Protein 2OK3 (pdb70)

GO terms:
  GO:0071013 catalytic step 2 spliceosome (C, IDA)
  GO:0000398 mRNA splicing, via spliceosome (P, IC)
  GO:0005654 nucleoplasm (C, TAS)
  GO:0005515 protein binding (F, IPI)

Foldseek 3Di:
DWKWFQKPLGIWIKDFDCVQVVVVVVQQVVCQVVFVQAFWFQFAADAQFKTKIFAPVSPVPHAFTPVRFFAFARADPVDFQAAFFWKWFDADFGRGGGGMIMGTGGHDRVCHPTIHTTIGTPDDVVSVVVSNVADADVPRNGGPDTMGRNHMGDDDDPPD

Secondary structure (DSSP, 8-state):
-EEEEEETTEEEEEEE-TTT-HHHHHHHHHHHHTTTTTT-B--EEETTTEEEE--TTSSSS----TTSS-B-----TT--S-STTEEEE--SSTT-B-S-EEEESS--GGGTTTS-EEEEEEE-HHHHHHHHT--B-TTT--BSS--BEEEEEEE--S--

CATH classification: 2.40.100.10

Nearest PDB structures (foldseek):
  1xyh-assembly1_A  TM=1.001E+00  e=2.000E-30  Homo sapiens
  7abi-assembly1_t  TM=9.885E-01  e=2.441E-23  Homo sapiens
  1zkc-assembly2_B  TM=9.848E-01  e=1.632E-22  Homo sapiens
  7dvq-assembly1_9  TM=9.804E-01  e=1.234E-22  Homo sapiens
  2a2n-assembly2_B  TM=9.918E-01  e=2.134E-21  Homo sapiens

Structure (mmCIF, N/CA/C/O backbone):
data_2OK3
#
_entry.id   2OK3
#
_cell.length_a   40.577
_cell.length_b   40.577
_cell.length_c   170.682
_cell.angle_alpha   90.00
_cell.angle_beta   90.00
_cell.angle_gamma   120.00
#
_symmetry.space_group_name_H-M   'P 31 2 1'
#
loop_
_entity.id
_entity.type
_entity.pdbx_description
1 polymer 'Peptidyl-prolyl cis-trans isomerase-like 3'
2 non-polymer 'NICKEL (II) ION'
3 water water
#
loop_
_atom_site.group_PDB
_atom_site.id
_atom_site.type_symbol
_atom_site.label_atom_id
_atom_site.label_alt_id
_atom_site.label_comp_id
_atom_site.label_asym_id
_atom_site.label_entity_id
_atom_site.label_seq_id
_atom_site.pdbx_PDB_ins_code
_atom_site.Cartn_x
_atom_site.Cartn_y
_atom_site.Cartn_z
_atom_site.occupancy
_atom_site.B_iso_or_equiv
_atom_site.auth_seq_id
_atom_site.auth_comp_id
_atom_site.auth_asym_id
_atom_site.auth_atom_id
_atom_site.pdbx_PDB_model_num
ATOM 1 N N . MET A 1 1 ? 29.736 -2.993 9.769 1.00 43.12 1 MET A N 1
ATOM 2 C CA . MET A 1 1 ? 28.723 -3.566 10.699 1.00 42.49 1 MET A CA 1
ATOM 3 C C . MET A 1 1 ? 27.331 -3.028 10.403 1.00 40.53 1 MET A C 1
ATOM 4 O O . MET A 1 1 ? 27.181 -1.968 9.796 1.00 40.03 1 MET A O 1
ATOM 9 N N . SER A 1 2 ? 26.313 -3.761 10.838 1.00 38.24 2 SER A N 1
ATOM 10 C CA . SER A 1 2 ? 24.938 -3.338 10.609 1.00 36.64 2 SER A CA 1
ATOM 11 C C . SER A 1 2 ? 24.004 -3.816 11.709 1.00 34.78 2 SER A C 1
ATOM 12 O O . SER A 1 2 ? 24.320 -4.747 12.454 1.00 33.78 2 SER A O 1
ATOM 15 N N . VAL A 1 3 ? 22.854 -3.162 11.810 1.00 32.97 3 VAL A N 1
ATOM 16 C CA . VAL A 1 3 ? 21.848 -3.521 12.797 1.00 31.58 3 VAL A CA 1
ATOM 17 C C . VAL A 1 3 ? 20.493 -3.517 12.101 1.00 30.97 3 VAL A C 1
ATOM 18 O O . VAL A 1 3 ? 20.314 -2.858 11.077 1.00 30.15 3 VAL A O 1
ATOM 22 N N . THR A 1 4 ? 19.547 -4.268 12.642 1.00 30.42 4 THR A N 1
ATOM 23 C CA . THR A 1 4 ? 18.210 -4.293 12.076 1.00 30.41 4 THR A CA 1
ATOM 24 C C . THR A 1 4 ? 17.212 -3.903 13.152 1.00 29.98 4 THR A C 1
ATOM 25 O O . THR A 1 4 ? 17.114 -4.550 14.199 1.00 29.48 4 THR A O 1
ATOM 29 N N . LEU A 1 5 ? 16.489 -2.818 12.900 1.00 29.60 5 LEU A N 1
ATOM 30 C CA . LEU A 1 5 ? 15.487 -2.345 13.838 1.00 29.75 5 LEU A CA 1
ATOM 31 C C . LEU A 1 5 ? 14.184 -3.071 13.524 1.00 29.87 5 LEU A C 1
ATOM 32 O O . LEU A 1 5 ? 13.684 -2.995 12.403 1.00 29.43 5 LEU A O 1
ATOM 37 N N . HIS A 1 6 ? 13.649 -3.787 14.507 1.00 30.19 6 HIS A N 1
ATOM 38 C CA . HIS A 1 6 ? 12.390 -4.505 14.332 1.00 31.25 6 HIS A CA 1
ATOM 39 C C . HIS A 1 6 ? 11.317 -3.595 14.903 1.00 30.65 6 HIS A C 1
ATOM 40 O O . HIS A 1 6 ? 11.188 -3.474 16.117 1.00 31.40 6 HIS A O 1
ATOM 47 N N . THR A 1 7 ? 10.558 -2.947 14.027 1.00 30.97 7 THR A N 1
ATOM 48 C CA . THR A 1 7 ? 9.521 -2.022 14.468 1.00 30.97 7 THR A CA 1
ATOM 49 C C . THR A 1 7 ? 8.121 -2.583 14.281 1.00 31.73 7 THR A C 1
ATOM 50 O O . THR A 1 7 ? 7.934 -3.641 13.674 1.00 32.03 7 THR A O 1
ATOM 54 N N . ASP A 1 8 ? 7.141 -1.853 14.805 1.00 32.17 8 ASP A N 1
ATOM 55 C CA . ASP A 1 8 ? 5.743 -2.244 14.704 1.00 32.66 8 ASP A CA 1
ATOM 56 C C . ASP A 1 8 ? 5.295 -2.243 13.250 1.00 32.91 8 ASP A C 1
ATOM 57 O O . ASP A 1 8 ? 4.337 -2.927 12.890 1.00 33.80 8 ASP A O 1
ATOM 62 N N . VAL A 1 9 ? 5.993 -1.483 12.412 1.00 32.12 9 VAL A N 1
ATOM 63 C CA . VAL A 1 9 ? 5.633 -1.410 11.004 1.00 32.38 9 VAL A CA 1
ATOM 64 C C . VAL A 1 9 ? 6.646 -2.058 10.069 1.00 32.54 9 VAL A C 1
ATOM 65 O O . VAL A 1 9 ? 6.630 -1.813 8.864 1.00 33.47 9 VAL A O 1
ATOM 69 N N . GLY A 1 10 ? 7.521 -2.896 10.614 1.00 32.21 10 GLY A N 1
ATOM 70 C CA . GLY A 1 10 ? 8.505 -3.549 9.776 1.00 31.47 10 GLY A CA 1
ATOM 71 C C . GLY A 1 10 ? 9.931 -3.381 10.262 1.00 31.50 10 GLY A C 1
ATOM 72 O O . GLY A 1 10 ? 10.188 -2.709 11.265 1.00 30.53 10 GLY A O 1
ATOM 73 N N . ASP A 1 11 ? 10.864 -3.994 9.540 1.00 30.93 11 ASP A N 1
ATOM 74 C CA . ASP A 1 11 ? 12.271 -3.930 9.904 1.00 31.31 11 ASP A CA 1
ATOM 75 C C . ASP A 1 11 ? 13.043 -2.944 9.048 1.00 30.64 11 ASP A C 1
ATOM 76 O O . ASP A 1 11 ? 12.693 -2.689 7.891 1.00 31.33 11 ASP A O 1
ATOM 81 N N . ILE A 1 12 ? 14.098 -2.394 9.638 1.00 29.73 12 ILE A N 1
ATOM 82 C CA . ILE A 1 12 ? 14.954 -1.424 8.978 1.00 28.90 12 ILE A CA 1
ATOM 83 C C . ILE A 1 12 ? 16.405 -1.796 9.225 1.00 27.90 12 ILE A C 1
ATOM 84 O O . ILE A 1 12 ? 16.871 -1.744 10.362 1.00 26.82 12 ILE A O 1
ATOM 89 N N . LYS A 1 13 ? 17.119 -2.170 8.167 1.00 27.53 13 LYS A N 1
ATOM 90 C CA . LYS A 1 13 ? 18.522 -2.532 8.317 1.00 27.39 13 LYS A CA 1
ATOM 91 C C . LYS A 1 13 ? 19.371 -1.300 8.078 1.00 26.51 13 LYS A C 1
ATOM 92 O O . LYS A 1 13 ? 19.242 -0.629 7.056 1.00 25.61 13 LYS A O 1
ATOM 98 N N . ILE A 1 14 ? 20.243 -1.013 9.035 1.00 26.38 14 ILE A N 1
ATOM 99 C CA . ILE A 1 14 ? 21.103 0.155 8.970 1.00 26.86 14 ILE A CA 1
ATOM 100 C C . ILE A 1 14 ? 22.574 -0.219 9.047 1.00 27.87 14 ILE A C 1
ATOM 101 O O . ILE A 1 14 ? 22.997 -0.941 9.954 1.00 28.11 14 ILE A O 1
ATOM 106 N N . GLU A 1 15 ? 23.348 0.268 8.087 1.00 28.45 15 GLU A N 1
ATOM 107 C CA . GLU A 1 15 ? 24.778 0.015 8.072 1.00 30.51 15 GLU A CA 1
ATOM 108 C C . GLU A 1 15 ? 25.423 1.174 8.825 1.00 30.38 15 GLU A C 1
ATOM 109 O O . GLU A 1 15 ? 25.103 2.337 8.570 1.00 30.28 15 GLU A O 1
ATOM 115 N N . VAL A 1 16 ? 26.307 0.861 9.766 1.00 30.26 16 VAL A N 1
ATOM 116 C CA . VAL A 1 16 ? 26.978 1.897 10.546 1.00 31.02 16 VAL A CA 1
ATOM 117 C C . VAL A 1 16 ? 28.427 2.068 10.081 1.00 31.68 16 VAL A C 1
ATOM 118 O O . VAL A 1 16 ? 29.138 1.086 9.860 1.00 31.04 16 VAL A O 1
ATOM 122 N N . PHE A 1 17 ? 28.844 3.323 9.926 1.00 32.00 17 PHE A N 1
ATOM 123 C CA . PHE A 1 17 ? 30.186 3.658 9.452 1.00 33.18 17 PHE A CA 1
ATOM 124 C C . PHE A 1 17 ? 31.176 3.819 10.599 1.00 33.54 17 PHE A C 1
ATOM 125 O O . PHE A 1 17 ? 31.598 4.929 10.921 1.00 33.80 17 PHE A O 1
ATOM 133 N N . CYS A 1 18 ? 31.560 2.700 11.196 1.00 33.91 18 CYS A N 1
ATOM 134 C CA . CYS A 1 18 ? 32.473 2.714 12.328 1.00 35.24 18 CYS A CA 1
ATOM 135 C C . CYS A 1 18 ? 33.879 3.240 12.063 1.00 34.92 18 CYS A C 1
ATOM 136 O O . CYS A 1 18 ? 34.544 3.702 12.982 1.00 34.68 18 CYS A O 1
ATOM 139 N N . GLU A 1 19 ? 34.330 3.193 10.815 1.00 35.10 19 GLU A N 1
ATOM 140 C CA . GLU A 1 19 ? 35.668 3.679 10.502 1.00 36.36 19 GLU A CA 1
ATOM 141 C C . GLU A 1 19 ? 35.760 5.203 10.502 1.00 35.21 19 GLU A C 1
ATOM 142 O O . GLU A 1 19 ? 36.831 5.771 10.724 1.00 35.39 19 GLU A O 1
ATOM 148 N N . ARG A 1 20 ? 34.637 5.871 10.267 1.00 33.74 20 ARG A N 1
ATOM 149 C CA . ARG A 1 20 ? 34.639 7.326 10.243 1.00 33.02 20 ARG A CA 1
ATOM 150 C C . ARG A 1 20 ? 34.085 7.957 11.513 1.00 31.15 20 ARG A C 1
ATOM 151 O O . ARG A 1 20 ? 34.468 9.068 11.872 1.00 30.04 20 ARG A O 1
ATOM 159 N N . THR A 1 21 ? 33.184 7.244 12.183 1.00 29.25 21 THR A N 1
ATOM 160 C CA . THR A 1 21 ? 32.568 7.726 13.416 1.00 28.46 21 THR A CA 1
ATOM 161 C C . THR A 1 21 ? 32.645 6.611 14.463 1.00 28.17 21 THR A C 1
ATOM 162 O O . THR A 1 21 ? 31.628 6.030 14.860 1.00 27.40 21 THR A O 1
ATOM 166 N N . PRO A 1 22 ? 33.870 6.301 14.925 1.00 27.56 22 PRO A N 1
ATOM 167 C CA . PRO A 1 22 ? 34.136 5.257 15.920 1.00 27.01 22 PRO A CA 1
ATOM 168 C C . PRO A 1 22 ? 33.393 5.366 17.247 1.00 26.35 22 PRO A C 1
ATOM 169 O O . PRO A 1 22 ? 32.821 4.381 17.711 1.00 25.45 22 PRO A O 1
ATOM 173 N N . LYS A 1 23 ? 33.403 6.544 17.862 1.00 25.55 23 LYS A N 1
ATOM 174 C CA . LYS A 1 23 ? 32.720 6.717 19.142 1.00 26.44 23 LYS A CA 1
ATOM 175 C C . LYS A 1 23 ? 31.204 6.640 18.988 1.00 26.17 23 LYS A C 1
ATOM 176 O O . LYS A 1 23 ? 30.518 6.046 19.821 1.00 24.65 23 LYS A O 1
ATOM 182 N N . THR A 1 24 ? 30.685 7.250 17.927 1.00 25.41 24 THR A N 1
ATOM 183 C CA . THR A 1 24 ? 29.249 7.233 17.678 1.00 25.51 24 THR A CA 1
ATOM 184 C C . THR A 1 24 ? 28.809 5.795 17.436 1.00 26.42 24 THR A C 1
ATOM 185 O O . THR A 1 24 ? 27.734 5.381 17.866 1.00 26.54 24 THR A O 1
ATOM 189 N N . CYS A 1 25 ? 29.658 5.039 16.747 1.00 27.91 25 CYS A N 1
ATOM 190 C CA . CYS A 1 25 ? 29.395 3.637 16.451 1.00 29.29 25 CYS A CA 1
ATOM 191 C C . CYS A 1 25 ? 29.377 2.830 17.741 1.00 28.42 25 CYS A C 1
ATOM 192 O O . CYS A 1 25 ? 28.438 2.081 18.005 1.00 28.15 25 CYS A O 1
ATOM 195 N N . GLU A 1 26 ? 30.434 2.970 18.534 1.00 27.61 26 GLU A N 1
ATOM 196 C CA . GLU A 1 26 ? 30.536 2.250 19.799 1.00 26.74 26 GLU A CA 1
ATOM 197 C C . GLU A 1 26 ? 29.296 2.501 20.652 1.00 25.37 26 GLU A C 1
ATOM 198 O O . GLU A 1 26 ? 28.690 1.570 21.178 1.00 24.10 26 GLU A O 1
ATOM 204 N N . ASN A 1 27 ? 28.924 3.767 20.783 1.00 23.60 27 ASN A N 1
ATOM 205 C CA . ASN A 1 27 ? 27.766 4.132 21.583 1.00 23.14 27 ASN A CA 1
ATOM 206 C C . ASN A 1 27 ? 26.501 3.453 21.093 1.00 22.09 27 ASN A C 1
ATOM 207 O O . ASN A 1 27 ? 25.819 2.751 21.848 1.00 21.61 27 ASN A O 1
ATOM 212 N N . PHE A 1 28 ? 26.192 3.677 19.822 1.00 21.59 28 PHE A N 1
ATOM 213 C CA . PHE A 1 28 ? 25.004 3.118 19.200 1.00 22.06 28 PHE A CA 1
ATOM 214 C C . PHE A 1 28 ? 24.902 1.607 19.352 1.00 22.30 28 PHE A C 1
ATOM 215 O O . PHE A 1 28 ? 23.871 1.090 19.788 1.00 21.81 28 PHE A O 1
ATOM 223 N N . LEU A 1 29 ? 25.970 0.901 18.995 1.00 22.43 29 LEU A N 1
ATOM 224 C CA . LEU A 1 29 ? 25.972 -0.554 19.080 1.00 23.65 29 LEU A CA 1
ATOM 225 C C . LEU A 1 29 ? 25.833 -1.049 20.518 1.00 23.57 29 LEU A C 1
ATOM 226 O O . LEU A 1 29 ? 25.172 -2.057 20.765 1.00 25.00 29 LEU A O 1
ATOM 231 N N . ALA A 1 30 ? 26.454 -0.340 21.458 1.00 24.13 30 ALA A N 1
ATOM 232 C CA . ALA A 1 30 ? 26.386 -0.696 22.876 1.00 24.17 30 ALA A CA 1
ATOM 233 C C . ALA A 1 30 ? 24.958 -0.547 23.390 1.00 24.67 30 ALA A C 1
ATOM 234 O O . ALA A 1 30 ? 24.465 -1.388 24.146 1.00 24.45 30 ALA A O 1
ATOM 236 N N . LEU A 1 31 ? 24.295 0.533 22.987 1.00 23.85 31 LEU A N 1
ATOM 237 C CA . LEU A 1 31 ? 22.925 0.759 23.419 1.00 23.86 31 LEU A CA 1
ATOM 238 C C . LEU A 1 31 ? 22.033 -0.291 22.776 1.00 24.31 31 LEU A C 1
ATOM 239 O O . LEU A 1 31 ? 21.164 -0.855 23.434 1.00 25.01 31 LEU A O 1
ATOM 244 N N . CYS A 1 32 ? 22.256 -0.561 21.494 1.00 24.65 32 CYS A N 1
ATOM 245 C CA . CYS A 1 32 ? 21.475 -1.572 20.781 1.00 25.99 32 CYS A CA 1
ATOM 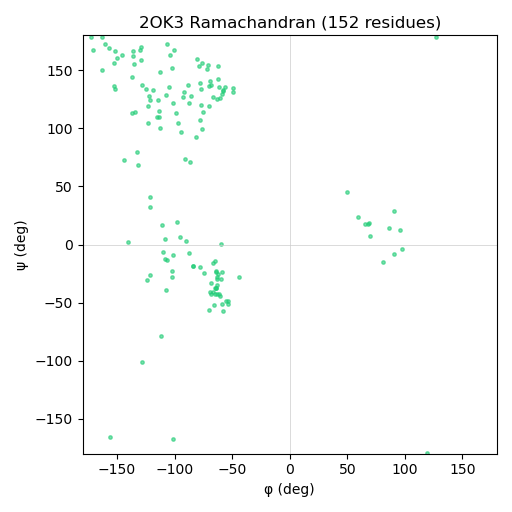246 C C . CYS A 1 32 ? 21.621 -2.931 21.461 1.00 26.20 32 CYS A C 1
ATOM 247 O O . CYS A 1 32 ? 20.632 -3.600 21.756 1.00 27.35 32 CYS A O 1
ATOM 250 N N . ALA A 1 33 ? 22.870 -3.326 21.691 1.00 26.46 33 ALA A N 1
ATOM 251 C CA . ALA A 1 33 ? 23.207 -4.606 22.307 1.00 26.14 33 ALA A CA 1
ATOM 252 C C . ALA A 1 33 ? 22.703 -4.762 23.736 1.00 25.98 33 ALA A C 1
ATOM 253 O O . ALA A 1 33 ? 22.461 -5.879 24.187 1.00 26.82 33 ALA A O 1
ATOM 255 N N . SER A 1 34 ? 22.553 -3.654 24.456 1.00 25.23 34 SER A N 1
ATOM 256 C CA . SER A 1 34 ? 22.073 -3.733 25.827 1.00 24.33 34 SER A CA 1
ATOM 257 C C . SER A 1 34 ? 20.572 -3.459 25.930 1.00 24.46 34 SER A C 1
ATOM 258 O O . SER A 1 34 ? 20.074 -3.136 27.002 1.00 24.55 34 SER A O 1
ATOM 261 N N . ASN A 1 35 ? 19.865 -3.587 24.807 1.00 24.26 35 ASN A N 1
ATOM 262 C CA . ASN A 1 35 ? 18.413 -3.400 24.767 1.00 24.91 35 ASN A CA 1
ATOM 263 C C . ASN A 1 35 ? 17.916 -2.024 25.206 1.00 23.40 35 ASN A C 1
ATOM 264 O O . ASN A 1 35 ? 16.765 -1.874 25.601 1.00 22.83 35 ASN A O 1
ATOM 269 N N . TYR A 1 36 ? 18.771 -1.016 25.117 1.00 22.67 36 TYR A N 1
ATOM 270 C CA . TYR A 1 36 ? 18.389 0.324 25.535 1.00 22.74 36 TYR A CA 1
ATOM 271 C C . TYR A 1 36 ? 17.245 0.941 24.724 1.00 22.69 36 TYR A C 1
ATOM 272 O O . TYR A 1 36 ? 16.422 1.681 25.266 1.00 22.80 36 TYR A O 1
ATOM 281 N N . TYR A 1 37 ? 17.200 0.644 23.431 1.00 22.51 37 TYR A N 1
ATOM 282 C CA . TYR A 1 37 ? 16.171 1.198 22.557 1.00 23.52 37 TYR A CA 1
ATOM 283 C C . TYR A 1 37 ? 14.884 0.389 22.499 1.00 24.60 37 TYR A C 1
ATOM 284 O O . TYR A 1 37 ? 13.903 0.822 21.883 1.00 24.23 37 TYR A O 1
ATOM 293 N N . ASN A 1 38 ? 14.884 -0.788 23.118 1.00 25.06 38 ASN A N 1
ATOM 294 C CA . ASN A 1 38 ? 13.696 -1.632 23.106 1.00 26.23 38 ASN A CA 1
ATOM 295 C C . ASN A 1 38 ? 12.537 -0.898 23.756 1.00 26.01 38 ASN A C 1
ATOM 296 O O . ASN A 1 38 ? 12.652 -0.409 24.877 1.00 26.81 38 ASN A O 1
ATOM 301 N N . GLY A 1 39 ? 11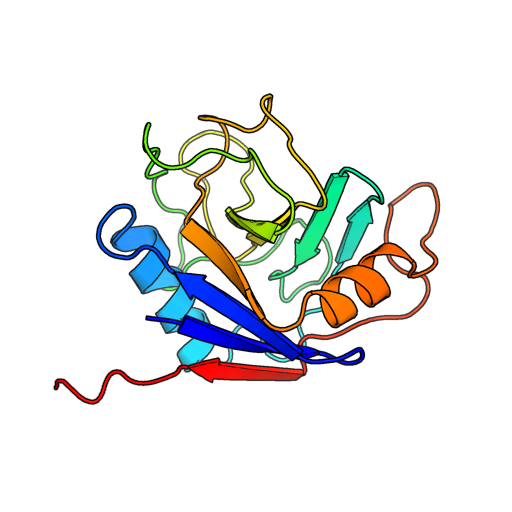.422 -0.810 23.039 1.00 27.44 39 GLY A N 1
ATOM 302 C CA . GLY A 1 39 ? 10.261 -0.122 23.572 1.00 27.45 39 GLY A CA 1
ATOM 303 C C . GLY A 1 39 ? 10.235 1.358 23.231 1.00 27.19 39 GLY A C 1
ATOM 304 O O . GLY A 1 39 ? 9.244 2.035 23.497 1.00 27.03 39 GLY A O 1
ATOM 305 N N . CYS A 1 40 ? 11.322 1.873 22.659 1.00 26.90 40 CYS A N 1
ATOM 306 C CA . CYS A 1 40 ? 11.374 3.286 22.281 1.00 27.31 40 CYS A CA 1
ATOM 307 C C . CYS A 1 40 ? 10.429 3.542 21.116 1.00 26.15 40 CYS A C 1
ATOM 308 O O . CYS A 1 40 ? 10.319 2.719 20.207 1.00 26.87 40 CYS A O 1
ATOM 311 N N . ILE A 1 41 ? 9.746 4.680 21.139 1.00 24.91 41 ILE A N 1
ATOM 312 C CA . ILE A 1 41 ? 8.838 5.015 20.054 1.00 24.33 41 ILE A CA 1
ATOM 313 C C . ILE A 1 41 ? 9.515 6.006 19.123 1.00 24.65 41 ILE A C 1
ATOM 314 O O . ILE A 1 41 ? 10.572 6.561 19.444 1.00 24.55 41 ILE A O 1
ATOM 319 N N . PHE A 1 42 ? 8.918 6.205 17.955 1.00 24.31 42 PHE A N 1
ATOM 320 C CA . PHE A 1 42 ? 9.421 7.210 17.031 1.00 24.77 42 PHE A CA 1
ATOM 321 C C . PHE A 1 42 ? 8.532 8.382 17.441 1.00 24.84 42 PHE A C 1
ATOM 322 O O . PHE A 1 42 ? 7.380 8.476 17.021 1.00 25.61 42 PHE A O 1
ATOM 330 N N . HIS A 1 43 ? 9.070 9.248 18.296 1.00 25.38 43 HIS A N 1
ATOM 331 C CA . HIS A 1 43 ? 8.320 10.378 18.842 1.00 25.51 43 HIS A CA 1
ATOM 332 C C . HIS A 1 43 ? 8.105 11.607 17.970 1.00 25.72 43 HIS A C 1
ATOM 333 O O . HIS A 1 43 ? 7.210 12.405 18.246 1.00 25.78 43 HIS A O 1
ATOM 340 N N . ARG A 1 44 ? 8.912 11.776 16.933 1.00 26.42 44 ARG A N 1
ATOM 341 C CA . ARG A 1 44 ? 8.778 12.949 16.073 1.00 27.67 44 ARG A CA 1
ATOM 342 C C . ARG A 1 44 ? 8.900 12.495 14.625 1.00 27.95 44 ARG A C 1
ATOM 343 O O . ARG A 1 44 ? 9.963 12.042 14.196 1.00 27.38 44 ARG A O 1
ATOM 351 N N . ASN A 1 45 ? 7.801 12.610 13.881 1.00 27.02 45 ASN A N 1
ATOM 352 C CA . ASN A 1 45 ? 7.756 12.174 12.488 1.00 27.04 45 ASN A CA 1
ATOM 353 C C . ASN A 1 45 ? 7.348 13.291 11.538 1.00 26.58 45 ASN A C 1
ATOM 354 O O . ASN A 1 45 ? 6.173 13.649 11.444 1.00 26.74 45 ASN A O 1
ATOM 359 N N . ILE A 1 46 ? 8.328 13.824 10.818 1.00 25.70 46 ILE A N 1
ATOM 360 C CA . ILE A 1 46 ? 8.080 14.923 9.897 1.00 26.79 46 ILE A CA 1
ATOM 361 C C . ILE A 1 46 ? 8.280 14.522 8.439 1.00 27.10 46 ILE A C 1
ATOM 362 O O . ILE A 1 46 ? 9.409 14.467 7.943 1.00 26.20 46 ILE A O 1
ATOM 367 N N . LYS A 1 47 ? 7.165 14.249 7.764 1.00 27.31 47 LYS A N 1
ATOM 368 C CA . LYS A 1 47 ? 7.168 13.838 6.365 1.00 29.06 47 LYS A CA 1
ATOM 369 C C . LYS A 1 47 ? 8.021 14.757 5.498 1.00 28.92 47 LYS A C 1
ATOM 370 O O . LYS A 1 47 ? 7.958 15.982 5.617 1.00 28.83 47 LYS A O 1
ATOM 376 N N . GLY A 1 48 ? 8.828 14.152 4.634 1.00 29.28 48 GLY A N 1
ATOM 377 C CA . GLY A 1 48 ? 9.688 14.926 3.759 1.00 29.24 48 GLY A CA 1
ATOM 378 C C . GLY A 1 48 ? 10.955 15.385 4.456 1.00 29.22 48 GLY A C 1
ATOM 379 O O . GLY A 1 48 ? 11.913 15.798 3.803 1.00 29.44 48 GLY A O 1
ATOM 380 N N . PHE A 1 49 ? 10.972 15.308 5.783 1.00 28.64 49 PHE A N 1
ATOM 381 C CA . PHE A 1 49 ? 12.140 15.734 6.544 1.00 28.26 49 PHE A CA 1
ATOM 382 C C . PHE A 1 49 ? 12.855 14.555 7.221 1.00 27.68 49 PHE A C 1
ATOM 383 O O . PHE A 1 49 ? 13.872 14.070 6.718 1.00 26.63 49 PHE A O 1
ATOM 391 N N . M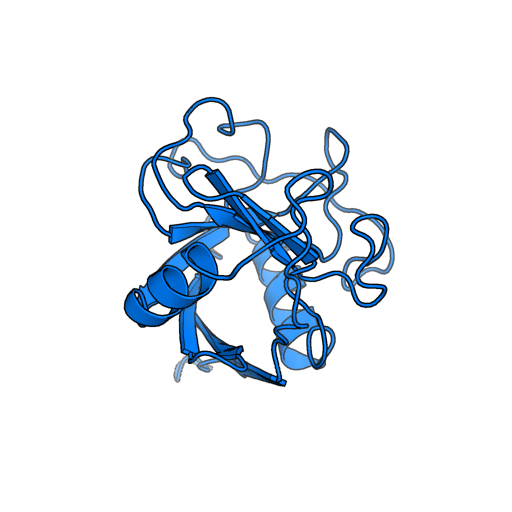ET A 1 50 ? 12.319 14.088 8.347 1.00 26.02 50 MET A N 1
ATOM 392 C CA . MET A 1 50 ? 12.935 12.983 9.071 1.00 25.60 50 MET A CA 1
ATOM 393 C C . MET A 1 50 ? 12.071 12.455 10.205 1.00 24.60 50 MET A C 1
ATOM 394 O O . MET A 1 50 ? 11.077 13.072 10.586 1.00 24.12 50 MET A O 1
ATOM 399 N N . VAL A 1 51 ? 12.451 11.296 10.731 1.00 23.38 51 VAL A N 1
ATOM 400 C CA . VAL A 1 51 ? 11.736 10.701 11.851 1.00 23.15 51 VAL A CA 1
ATOM 401 C C . VAL A 1 51 ? 12.766 10.470 12.946 1.00 22.70 51 VAL A C 1
ATOM 402 O O . VAL A 1 51 ? 13.864 9.971 12.682 1.00 22.08 51 VAL A O 1
ATOM 406 N N . GLN A 1 52 ? 12.421 10.855 14.170 1.00 22.55 52 GLN A N 1
ATOM 407 C CA . GLN A 1 52 ? 13.337 10.720 15.295 1.00 23.28 52 GLN A CA 1
ATOM 408 C C . GLN A 1 52 ? 12.869 9.695 16.327 1.00 23.51 52 GLN A C 1
ATOM 409 O O . GLN A 1 52 ? 11.667 9.507 16.540 1.00 21.70 52 GLN A O 1
ATOM 415 N N . THR A 1 53 ? 13.832 9.046 16.974 1.00 22.41 53 THR A N 1
ATOM 416 C CA . THR A 1 53 ? 13.539 8.030 17.977 1.00 22.33 53 THR A CA 1
ATOM 417 C C . THR A 1 53 ? 14.739 7.911 18.920 1.00 22.46 53 THR A C 1
ATOM 418 O O . THR A 1 53 ? 15.611 8.781 18.937 1.00 22.42 53 THR A O 1
ATOM 422 N N . GLY A 1 54 ? 14.781 6.845 19.713 1.00 22.45 54 GLY A N 1
ATOM 423 C CA . GLY A 1 54 ? 15.911 6.650 20.603 1.00 21.74 54 GLY A CA 1
ATOM 424 C C . GLY A 1 54 ? 15.848 7.325 21.960 1.00 21.86 54 GLY A C 1
ATOM 425 O O . GLY A 1 54 ? 16.868 7.428 22.643 1.00 20.70 54 GLY A O 1
ATOM 426 N N . ASP A 1 55 ? 14.663 7.791 22.344 1.00 22.26 55 ASP A N 1
ATOM 427 C CA . ASP A 1 55 ? 14.462 8.444 23.635 1.00 23.61 55 ASP A CA 1
ATOM 428 C C . ASP A 1 55 ? 13.521 7.569 24.467 1.00 24.40 55 ASP A C 1
ATOM 429 O O . ASP A 1 55 ? 12.334 7.465 24.165 1.00 25.96 55 ASP A O 1
ATOM 434 N N . PRO A 1 56 ? 14.042 6.926 25.528 1.00 25.12 56 PRO A N 1
ATOM 435 C CA . PRO A 1 56 ? 13.198 6.068 26.366 1.00 25.37 56 PRO A CA 1
ATOM 436 C C . PRO A 1 56 ? 12.003 6.782 26.997 1.00 25.66 56 PRO A C 1
ATOM 437 O O . PRO A 1 56 ? 11.014 6.137 27.350 1.00 24.81 56 PRO A O 1
ATOM 441 N N . THR A 1 57 ? 12.095 8.103 27.152 1.00 25.26 57 THR A N 1
ATOM 442 C CA . THR A 1 57 ? 10.990 8.858 27.741 1.00 25.13 57 THR A CA 1
ATOM 443 C C . THR A 1 57 ? 9.967 9.200 26.673 1.00 24.65 57 THR A C 1
ATOM 444 O O . THR A 1 57 ? 8.822 9.528 26.984 1.00 25.53 57 THR A O 1
ATOM 448 N N . GLY A 1 58 ? 10.390 9.120 25.411 1.00 24.82 58 GLY A N 1
ATOM 449 C CA . GLY A 1 58 ? 9.504 9.402 24.294 1.00 23.70 58 GLY A CA 1
ATOM 450 C C . GLY A 1 58 ? 9.091 10.855 24.173 1.00 24.22 58 GLY A C 1
ATOM 4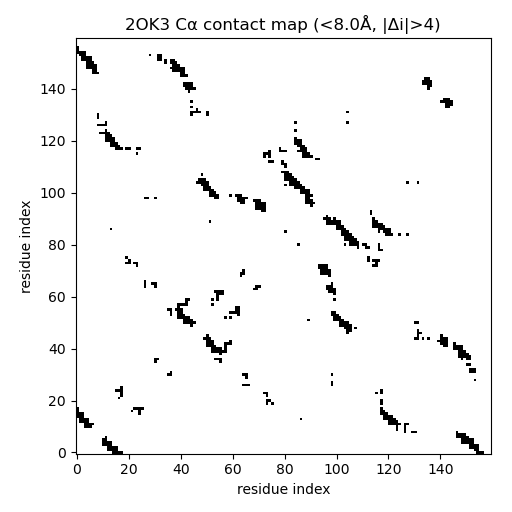51 O O . GLY A 1 58 ? 8.113 11.173 23.496 1.00 24.09 58 GLY A O 1
ATOM 452 N N . THR A 1 59 ? 9.842 11.744 24.812 1.00 24.43 59 THR A N 1
ATOM 453 C CA . THR A 1 59 ? 9.529 13.172 24.784 1.00 24.71 59 THR A CA 1
ATOM 454 C C . THR A 1 59 ? 10.397 13.982 23.824 1.00 25.39 59 THR A C 1
ATOM 455 O O . THR A 1 59 ? 10.009 15.070 23.395 1.00 25.27 59 THR A O 1
ATOM 459 N N . GLY A 1 60 ? 11.576 13.459 23.504 1.00 25.38 60 GLY A N 1
ATOM 460 C CA . GLY A 1 60 ? 12.484 14.175 22.631 1.00 24.93 60 GLY A CA 1
ATOM 461 C C . GLY A 1 60 ? 13.507 14.924 23.470 1.00 24.95 60 GLY A C 1
ATOM 462 O O . GLY A 1 60 ? 14.429 15.545 22.943 1.00 24.49 60 GLY A O 1
ATOM 463 N N . ARG A 1 61 ? 13.342 14.861 24.787 1.00 24.93 61 ARG A N 1
ATOM 464 C CA . ARG A 1 61 ? 14.251 15.534 25.704 1.00 25.89 61 ARG A CA 1
ATOM 465 C C . ARG A 1 61 ? 15.148 14.567 26.467 1.00 26.13 61 ARG A C 1
ATOM 466 O O . ARG A 1 61 ? 16.116 14.992 27.096 1.00 26.27 61 ARG A O 1
ATOM 474 N N . GLY A 1 62 ? 14.840 13.274 26.417 1.00 25.28 62 GLY A N 1
ATOM 475 C CA . GLY A 1 62 ? 15.633 12.323 27.182 1.00 25.05 62 GLY A CA 1
ATOM 476 C C . GLY A 1 62 ? 16.675 11.490 26.462 1.00 25.09 62 GLY A C 1
ATOM 477 O O . GLY A 1 62 ? 17.033 11.753 25.314 1.00 23.20 62 GLY A O 1
ATOM 478 N N . GLY A 1 63 ? 17.168 10.475 27.165 1.00 25.12 63 GLY A N 1
ATOM 479 C CA . GLY A 1 63 ? 18.172 9.591 26.599 1.00 26.07 63 GLY A CA 1
ATOM 480 C C . GLY A 1 63 ? 19.593 10.019 26.914 1.00 27.11 63 GLY A C 1
ATOM 481 O O . GLY A 1 63 ? 19.882 11.208 27.035 1.00 27.43 63 GLY A O 1
ATOM 482 N N A ASN A 1 64 ? 20.483 9.042 27.045 0.50 26.84 64 ASN A N 1
ATOM 483 N N B ASN A 1 64 ? 20.482 9.043 27.065 0.50 26.81 64 ASN A N 1
ATOM 484 C CA A ASN A 1 64 ? 21.882 9.316 27.331 0.50 27.35 64 ASN A CA 1
ATOM 485 C CA B ASN A 1 64 ? 21.885 9.312 27.360 0.50 27.31 64 ASN A CA 1
ATOM 486 C C A ASN A 1 64 ? 22.769 8.259 26.687 0.50 27.04 64 ASN A C 1
ATOM 487 C C B ASN A 1 64 ? 22.773 8.253 26.712 0.50 26.99 64 ASN A C 1
ATOM 488 O O A ASN A 1 64 ? 22.31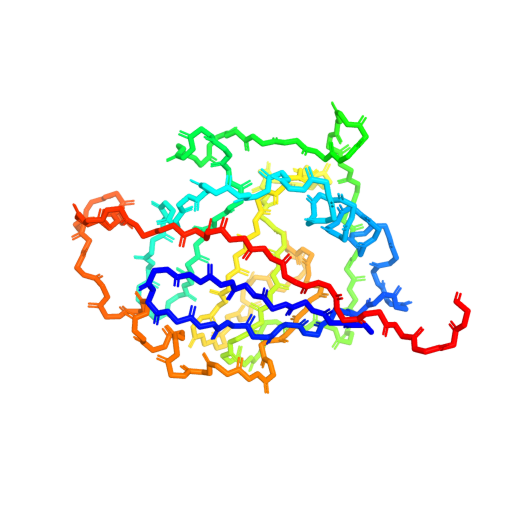5 7.156 26.381 0.50 26.49 64 ASN A O 1
ATOM 489 O O B ASN A 1 64 ? 22.323 7.144 26.424 0.50 26.43 64 ASN A O 1
ATOM 498 N N . SER A 1 65 ? 24.035 8.602 26.481 1.00 25.87 65 SER A N 1
ATOM 499 C CA . SER A 1 65 ? 24.988 7.683 25.870 1.00 26.34 65 SER A CA 1
ATOM 500 C C . SER A 1 65 ? 25.327 6.535 26.817 1.00 27.00 65 SER A C 1
ATOM 501 O O . SER A 1 65 ? 24.973 6.554 28.001 1.00 26.75 65 SER A O 1
ATOM 504 N N . ILE A 1 66 ? 26.039 5.546 26.287 1.00 27.29 66 ILE A N 1
ATOM 505 C CA . ILE A 1 66 ? 26.450 4.391 27.068 1.00 28.65 66 ILE A CA 1
ATOM 506 C C . ILE A 1 66 ? 27.421 4.841 28.161 1.00 30.03 66 ILE A C 1
ATOM 507 O O . ILE A 1 66 ? 27.701 4.098 29.102 1.00 29.94 66 ILE A O 1
ATOM 512 N N . TRP A 1 67 ? 27.926 6.066 28.034 1.00 31.01 67 TRP A N 1
ATOM 513 C CA . TRP A 1 67 ? 28.860 6.613 29.013 1.00 32.39 67 TRP A CA 1
ATOM 514 C C . TRP A 1 67 ? 28.155 7.469 30.068 1.00 33.82 67 TRP A C 1
ATOM 515 O O . TRP A 1 67 ? 28.807 8.102 30.901 1.00 33.98 67 TRP A O 1
ATOM 526 N N . GLY A 1 68 ? 26.825 7.485 30.022 1.00 34.48 68 GLY A N 1
ATOM 527 C CA . GLY A 1 68 ? 26.046 8.249 30.981 1.00 36.10 68 GLY A CA 1
ATOM 528 C C . GLY A 1 68 ? 26.136 9.759 30.856 1.00 37.17 68 GLY A C 1
ATOM 529 O O . GLY A 1 68 ? 25.624 10.482 31.712 1.00 37.98 68 GLY A O 1
ATOM 530 N N . LYS A 1 69 ? 26.782 10.236 29.796 1.00 37.34 69 LYS A N 1
ATOM 531 C CA . LYS A 1 69 ? 26.947 11.669 29.558 1.00 38.37 69 LYS A CA 1
ATOM 532 C C . LYS A 1 69 ? 27.075 11.912 28.056 1.00 37.91 69 LYS A C 1
ATOM 533 O O . LYS A 1 69 ? 27.462 11.013 27.313 1.00 39.65 69 LYS A O 1
ATOM 539 N N . LYS A 1 70 ? 26.756 13.121 27.609 1.00 36.54 70 LYS A N 1
ATOM 540 C CA . LYS A 1 70 ? 26.833 13.449 26.186 1.00 35.58 70 LYS A CA 1
ATOM 541 C C . LYS A 1 70 ? 28.267 13.324 25.669 1.00 34.57 70 LYS A C 1
ATOM 542 O O . LYS A 1 70 ? 29.223 13.461 26.435 1.00 34.44 70 LYS A O 1
ATOM 548 N N . PHE A 1 71 ? 28.420 13.056 24.375 1.00 32.62 71 PHE A N 1
ATOM 549 C CA . PHE A 1 71 ? 29.758 12.941 23.800 1.00 31.99 71 PHE A CA 1
ATOM 550 C C . PHE A 1 71 ? 29.905 13.798 22.546 1.00 31.68 71 PHE A C 1
ATOM 551 O O . PHE A 1 71 ? 28.925 14.325 22.019 1.00 31.30 71 PHE A O 1
ATOM 559 N N . GLU A 1 72 ? 31.138 13.926 22.076 1.00 31.20 72 GLU A N 1
ATOM 560 C CA . GLU A 1 72 ? 31.455 14.765 20.929 1.00 32.03 72 GLU A CA 1
ATOM 561 C C . GLU A 1 72 ? 31.023 14.309 19.547 1.00 30.63 72 GLU A C 1
ATOM 562 O O . GLU A 1 72 ? 30.931 13.116 19.265 1.00 30.14 72 GLU A O 1
ATOM 568 N N . ASP A 1 73 ? 30.784 15.292 18.682 1.00 30.18 73 ASP A N 1
ATOM 569 C CA . ASP A 1 73 ? 30.397 15.038 17.305 1.00 30.27 73 ASP A CA 1
ATOM 570 C C . ASP A 1 73 ? 31.592 14.479 16.551 1.00 30.10 73 ASP A C 1
ATOM 571 O O . ASP A 1 73 ? 32.747 14.722 16.919 1.00 30.36 73 ASP A O 1
ATOM 576 N N . GLU A 1 74 ? 31.302 13.720 15.502 1.00 29.62 74 GLU A N 1
ATOM 577 C CA . GLU A 1 74 ? 32.329 13.149 14.641 1.00 28.94 74 GLU A CA 1
ATOM 578 C C . GLU A 1 74 ? 31.882 13.434 13.210 1.00 29.25 74 GLU A C 1
ATOM 579 O O . GLU A 1 74 ? 31.314 12.576 12.537 1.00 29.05 74 GLU A O 1
ATOM 585 N N . TYR A 1 75 ? 32.117 14.661 12.760 1.00 30.12 75 TYR A N 1
ATOM 586 C CA . TYR A 1 75 ? 31.733 15.061 11.413 1.00 30.62 75 TYR A CA 1
ATOM 587 C C . TYR A 1 75 ? 32.706 14.493 10.395 1.00 31.15 75 TYR A C 1
ATOM 588 O O . TYR A 1 75 ? 33.850 14.188 10.725 1.00 31.22 75 TYR A O 1
ATOM 597 N N . SER A 1 76 ? 32.240 14.355 9.158 1.00 30.68 76 SER A N 1
ATOM 598 C CA . SER A 1 76 ? 33.060 13.819 8.081 1.00 30.41 76 SER A CA 1
ATOM 599 C C . SER A 1 76 ? 32.625 14.360 6.724 1.00 30.35 76 SER A C 1
ATOM 600 O O . SER A 1 76 ? 31.438 14.373 6.406 1.00 29.47 76 SER A O 1
ATOM 603 N N . GLU A 1 77 ? 33.590 14.793 5.919 1.00 30.77 77 GLU A N 1
ATOM 604 C CA . GLU A 1 77 ? 33.273 15.312 4.598 1.00 31.12 77 GLU A CA 1
ATOM 605 C C . GLU A 1 77 ? 32.734 14.194 3.713 1.00 29.63 77 GLU A C 1
ATOM 606 O O . GLU A 1 77 ? 32.120 14.451 2.683 1.00 29.17 77 GLU A O 1
ATOM 612 N N . TYR A 1 78 ? 32.951 12.950 4.129 1.00 28.52 78 TYR A N 1
ATOM 613 C CA . TYR A 1 78 ? 32.460 11.801 3.376 1.00 27.78 78 TYR A CA 1
ATOM 614 C C . TYR A 1 78 ? 31.003 11.497 3.719 1.00 27.13 78 TYR A C 1
ATOM 615 O O . TYR A 1 78 ? 30.315 10.807 2.971 1.00 26.88 78 TYR A O 1
ATOM 624 N N . LEU A 1 79 ? 30.535 12.014 4.850 1.00 27.04 79 LEU A N 1
ATOM 625 C CA . LEU A 1 79 ? 29.173 11.738 5.293 1.00 26.52 79 LEU A CA 1
ATOM 626 C C . LEU A 1 79 ? 28.247 12.949 5.308 1.00 25.77 79 LEU A C 1
ATOM 627 O O . LEU A 1 79 ? 28.383 13.839 6.143 1.00 25.74 79 LEU A O 1
ATOM 632 N N . LYS A 1 80 ? 27.294 12.959 4.384 1.00 25.01 80 LYS A N 1
ATOM 633 C CA . LYS A 1 80 ? 26.332 14.049 4.270 1.00 25.11 80 LYS A CA 1
ATOM 634 C C . LYS A 1 80 ? 24.907 13.510 4.217 1.00 24.23 80 LYS A C 1
ATOM 635 O O . LYS A 1 80 ? 24.692 12.346 3.877 1.00 23.01 80 LYS A O 1
ATOM 641 N N . HIS A 1 81 ? 23.938 14.361 4.557 1.00 23.42 81 HIS A N 1
ATOM 642 C CA . HIS A 1 81 ? 22.530 13.976 4.501 1.00 24.05 81 HIS A CA 1
ATOM 643 C C . HIS A 1 81 ? 22.135 14.287 3.056 1.00 24.48 81 HIS A C 1
ATOM 644 O O . HIS A 1 81 ? 21.404 15.239 2.797 1.00 24.53 81 HIS A O 1
ATOM 651 N N . ASN A 1 82 ? 22.632 13.488 2.115 1.00 25.22 82 ASN A N 1
ATOM 652 C CA . ASN A 1 82 ? 22.362 13.742 0.708 1.00 26.24 82 ASN A CA 1
ATOM 653 C C . ASN A 1 82 ? 21.415 12.779 0.018 1.00 26.42 82 ASN A C 1
ATOM 654 O O . ASN A 1 82 ? 21.206 12.876 -1.191 1.00 26.68 82 ASN A O 1
ATOM 659 N N . VAL A 1 83 ? 20.847 11.853 0.779 1.00 26.35 83 VAL A N 1
ATOM 660 C CA . VAL A 1 83 ? 19.918 10.875 0.226 1.00 26.97 83 VAL A CA 1
ATOM 661 C C . VAL A 1 83 ? 18.926 10.435 1.292 1.00 26.84 83 VAL A C 1
ATOM 662 O O . VAL A 1 83 ? 19.114 10.699 2.474 1.00 28.01 83 VAL A O 1
ATOM 666 N N . ARG A 1 84 ? 17.867 9.767 0.858 1.00 27.23 84 ARG A N 1
ATOM 667 C CA . ARG A 1 84 ? 16.844 9.260 1.761 1.00 27.13 84 ARG A CA 1
ATOM 668 C C . ARG A 1 84 ? 17.444 8.105 2.560 1.00 27.01 84 ARG A C 1
ATOM 669 O O . ARG A 1 84 ? 18.145 7.262 2.003 1.00 26.07 84 ARG A O 1
ATOM 677 N N . GLY A 1 85 ? 17.181 8.069 3.862 1.00 25.32 85 GLY A N 1
ATOM 678 C CA . GLY A 1 85 ? 17.700 6.975 4.663 1.00 25.29 85 GLY A CA 1
ATOM 679 C C . GLY A 1 85 ? 19.003 7.203 5.405 1.00 24.57 85 GLY A C 1
ATOM 680 O O . GLY A 1 85 ? 19.604 6.245 5.888 1.00 25.90 85 GLY A O 1
ATOM 681 N N . VAL A 1 86 ? 19.458 8.447 5.498 1.00 23.86 86 VAL A N 1
ATOM 682 C CA . VAL A 1 86 ? 20.686 8.721 6.230 1.00 22.66 86 VAL A CA 1
ATOM 683 C C . VAL A 1 86 ? 20.331 8.692 7.715 1.00 22.77 86 VAL A C 1
ATOM 684 O O . VAL A 1 86 ? 19.269 9.175 8.118 1.00 21.93 86 VAL A O 1
ATOM 688 N N . VAL A 1 87 ? 21.208 8.106 8.521 1.00 21.46 87 VAL A N 1
ATOM 689 C CA . VAL A 1 87 ? 20.961 7.980 9.953 1.00 21.54 87 VAL A CA 1
ATOM 690 C C . VAL A 1 87 ? 21.967 8.805 10.742 1.00 21.52 87 VAL A C 1
ATOM 691 O O . VAL A 1 87 ? 23.178 8.630 10.584 1.00 21.61 87 VAL A O 1
ATOM 695 N N . SER A 1 88 ? 21.459 9.697 11.592 1.00 21.31 88 SER A N 1
ATOM 696 C CA . SER A 1 88 ? 22.309 10.576 12.387 1.00 22.07 88 SER A CA 1
ATOM 697 C C . SER A 1 88 ? 21.865 10.702 13.841 1.00 22.82 88 SER A C 1
ATOM 698 O O . SER A 1 88 ? 20.751 10.317 14.216 1.0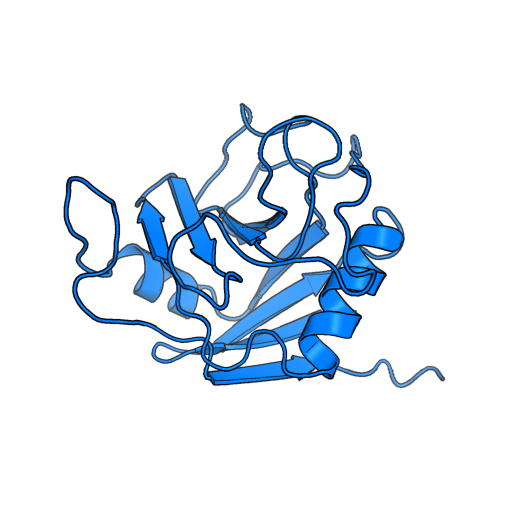0 23.19 88 SER A O 1
ATOM 701 N N . MET A 1 89 ? 22.753 11.259 14.655 1.00 23.18 89 MET A N 1
ATOM 702 C CA . MET A 1 89 ? 22.471 11.471 16.062 1.00 23.44 89 MET A CA 1
ATOM 703 C C . MET A 1 89 ? 21.803 12.824 16.220 1.00 23.88 89 MET A C 1
ATOM 704 O O . MET A 1 89 ? 22.212 13.805 15.598 1.00 23.41 89 MET A O 1
ATOM 709 N N . ALA A 1 90 ? 20.769 12.869 17.047 1.00 24.00 90 ALA A N 1
ATOM 710 C CA . ALA A 1 90 ? 20.079 14.117 17.317 1.00 24.06 90 ALA A CA 1
ATOM 711 C C . ALA A 1 90 ? 20.950 14.815 18.349 1.00 24.65 90 ALA A C 1
ATOM 712 O O . ALA A 1 90 ? 21.769 14.170 19.007 1.00 23.69 90 ALA A O 1
ATOM 714 N N . ASN A 1 91 ? 20.801 16.128 18.477 1.00 24.79 91 ASN A N 1
ATOM 715 C CA . ASN A 1 91 ? 21.568 16.865 19.467 1.00 26.70 91 ASN A CA 1
ATOM 716 C C . ASN A 1 91 ? 20.922 18.212 19.766 1.00 28.56 91 ASN A C 1
ATOM 717 O O . ASN A 1 91 ? 19.959 18.616 19.106 1.00 28.98 91 ASN A O 1
ATOM 722 N N . ASN A 1 92 ? 21.457 18.893 20.772 1.00 30.14 92 ASN A N 1
ATOM 723 C CA . ASN A 1 92 ? 20.958 20.199 21.181 1.00 32.68 92 ASN A CA 1
ATOM 724 C C . ASN A 1 92 ? 22.114 21.179 21.072 1.00 32.63 92 ASN A C 1
ATOM 725 O O . ASN A 1 92 ? 22.300 22.041 21.927 1.00 33.50 92 ASN A O 1
ATOM 730 N N . GLY A 1 93 ? 22.892 21.033 20.008 1.00 32.90 93 GLY A N 1
ATOM 731 C CA . GLY A 1 93 ? 24.036 21.894 19.809 1.00 31.92 93 GLY A CA 1
ATOM 732 C C . GLY A 1 93 ? 25.296 21.056 19.776 1.00 31.72 93 GLY A C 1
ATOM 733 O O . GLY A 1 93 ? 25.236 19.837 19.913 1.00 31.36 93 GLY A O 1
ATOM 734 N N . PRO A 1 94 ? 26.460 21.690 19.607 1.00 31.81 94 PRO A N 1
ATOM 735 C CA . PRO A 1 94 ? 27.761 21.027 19.549 1.00 31.65 94 PRO A CA 1
ATOM 736 C C . PRO A 1 94 ? 28.063 20.024 20.654 1.00 31.66 94 PRO A C 1
ATOM 737 O O . PRO A 1 94 ? 27.880 20.302 21.838 1.00 31.30 94 PRO A O 1
ATOM 741 N N . ASN A 1 95 ? 28.528 18.851 20.241 1.00 31.03 95 ASN A N 1
ATOM 742 C CA . ASN A 1 95 ? 28.924 17.795 21.156 1.00 30.48 95 ASN A CA 1
ATOM 743 C C . ASN A 1 95 ? 27.918 17.440 22.247 1.00 30.35 95 ASN A C 1
ATOM 744 O O . ASN A 1 95 ? 28.288 17.285 23.410 1.00 29.57 95 ASN A O 1
ATOM 749 N N . THR A 1 96 ? 26.649 17.305 21.877 1.00 29.82 96 THR A N 1
ATOM 750 C CA . THR A 1 96 ? 25.634 16.942 22.855 1.00 29.47 96 THR A CA 1
ATOM 751 C C . THR A 1 96 ? 24.920 15.648 22.461 1.00 29.48 96 THR A C 1
ATOM 752 O O . THR A 1 96 ? 23.740 15.461 22.748 1.00 29.89 96 THR A O 1
ATOM 756 N N . ASN A 1 97 ? 25.654 14.750 21.813 1.00 28.81 97 ASN A N 1
ATOM 757 C CA . ASN A 1 97 ? 25.107 13.466 21.387 1.00 28.40 97 ASN A CA 1
ATOM 758 C C . ASN A 1 97 ? 24.803 12.584 22.596 1.00 27.24 97 ASN A C 1
ATOM 759 O O . ASN A 1 97 ? 25.598 12.505 23.529 1.00 27.14 97 ASN A O 1
ATOM 764 N N . GLY A 1 98 ? 23.650 11.922 22.571 1.00 26.77 98 GLY A N 1
ATOM 765 C CA . GLY A 1 98 ? 23.267 11.050 23.671 1.00 25.23 98 GLY A CA 1
ATOM 766 C C . GLY A 1 98 ? 22.876 9.681 23.141 1.00 24.88 98 GLY A C 1
ATOM 767 O O . GLY A 1 98 ? 23.741 8.863 22.819 1.00 24.43 98 GLY A O 1
ATOM 768 N N . SER A 1 99 ? 21.572 9.435 23.040 1.00 23.33 99 SER A N 1
ATOM 769 C CA . SER A 1 99 ? 21.070 8.163 22.532 1.00 23.26 99 SER A CA 1
ATOM 770 C C . SER A 1 99 ? 20.130 8.359 21.340 1.00 22.25 99 SER A C 1
ATOM 771 O O . SER A 1 99 ? 20.050 7.503 20.455 1.00 22.54 99 SER A O 1
ATOM 774 N N . GLN A 1 100 ? 19.426 9.488 21.313 1.00 21.77 100 GLN A N 1
ATOM 775 C CA . GLN A 1 100 ? 18.487 9.775 20.234 1.00 22.12 100 GLN A CA 1
ATOM 776 C C . GLN A 1 100 ? 19.152 9.876 18.872 1.00 21.85 100 GLN A C 1
ATOM 777 O O . GLN A 1 100 ? 20.262 10.400 18.740 1.00 21.83 100 GLN A O 1
ATOM 783 N N . PHE A 1 101 ? 18.460 9.367 17.861 1.00 20.78 101 PHE A N 1
ATOM 784 C CA . PHE A 1 101 ? 18.953 9.422 16.497 1.00 20.97 101 PHE A CA 1
ATOM 785 C C . PHE A 1 101 ? 17.765 9.591 15.558 1.00 20.27 101 PHE A C 1
ATOM 786 O O . PHE A 1 101 ? 16.619 9.389 15.960 1.00 19.72 101 PHE A O 1
ATOM 794 N N . PHE A 1 102 ? 18.027 9.998 14.321 1.00 19.92 102 PHE A N 1
ATOM 795 C CA . PHE A 1 102 ? 16.948 10.167 13.365 1.00 20.13 102 PHE A CA 1
ATOM 796 C C . PHE A 1 102 ? 17.297 9.592 12.003 1.00 19.86 102 PHE A C 1
ATOM 797 O O . PHE A 1 102 ? 18.463 9.321 11.704 1.00 19.03 102 PHE A O 1
ATOM 805 N N . ILE A 1 103 ? 16.267 9.369 11.197 1.00 19.59 103 ILE A N 1
ATOM 806 C CA . ILE A 1 103 ? 16.438 8.844 9.849 1.00 20.32 103 ILE A CA 1
ATOM 807 C C . ILE A 1 103 ? 15.817 9.877 8.918 1.00 20.78 103 ILE A C 1
ATOM 80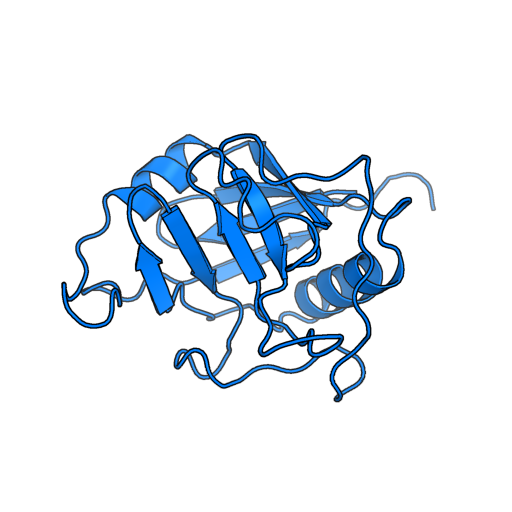8 O O . ILE A 1 103 ? 14.652 10.236 9.087 1.00 19.70 103 ILE A O 1
ATOM 813 N N . THR A 1 104 ? 16.587 10.360 7.946 1.00 20.16 104 THR A N 1
ATOM 814 C CA . THR A 1 104 ? 16.074 11.361 7.017 1.00 21.55 104 THR A CA 1
ATOM 815 C C . THR A 1 104 ? 15.196 10.740 5.942 1.00 22.41 104 THR A C 1
ATOM 816 O O . THR A 1 104 ? 15.327 9.560 5.612 1.00 22.46 104 THR A O 1
ATOM 820 N N . TYR A 1 105 ? 14.281 11.545 5.410 1.00 23.54 105 TYR A N 1
ATOM 821 C CA . TYR A 1 105 ? 13.370 11.089 4.369 1.00 23.92 105 TYR A CA 1
ATOM 822 C C . TYR A 1 105 ? 13.833 11.561 3.004 1.00 24.32 105 TYR A C 1
ATOM 823 O O . TYR A 1 105 ? 13.299 11.148 1.975 1.00 24.94 105 TYR A O 1
ATOM 832 N N . GLY A 1 106 ? 14.834 12.430 2.998 1.00 25.23 106 GLY A N 1
ATOM 833 C CA . GLY A 1 106 ? 15.355 12.939 1.744 1.00 25.41 106 GLY A CA 1
ATOM 834 C C . GLY A 1 106 ? 16.603 13.766 1.971 1.00 26.36 106 GLY A C 1
ATOM 835 O O . GLY A 1 106 ? 17.038 13.957 3.109 1.00 25.69 106 GLY A O 1
ATOM 836 N N . LYS A 1 107 ? 17.183 14.255 0.885 1.00 27.67 107 LYS A N 1
ATOM 837 C CA . LYS A 1 107 ? 18.376 15.085 0.966 1.00 29.10 107 LYS A CA 1
ATOM 838 C C . LYS A 1 107 ? 18.053 16.297 1.840 1.00 29.30 107 LYS A C 1
ATOM 839 O O . LYS A 1 107 ? 17.013 16.938 1.671 1.00 28.42 107 LYS A O 1
ATOM 845 N N . GLN A 1 108 ? 18.937 16.595 2.786 1.00 29.33 108 GLN A N 1
ATOM 846 C CA . GLN A 1 108 ? 18.757 17.729 3.694 1.00 30.32 108 GLN A CA 1
ATOM 847 C C . GLN A 1 108 ? 20.129 18.342 3.972 1.00 30.21 108 GLN A C 1
ATOM 848 O O . GLN A 1 108 ? 20.673 18.194 5.063 1.00 29.90 108 GLN A O 1
ATOM 854 N N . PRO A 1 109 ? 20.699 19.047 2.983 1.00 30.65 109 PRO A N 1
ATOM 855 C CA . PRO A 1 109 ? 22.014 19.688 3.090 1.00 29.94 109 PRO A CA 1
ATOM 856 C C . PRO A 1 109 ? 22.263 20.604 4.285 1.00 30.51 109 PRO A C 1
ATOM 857 O O . PRO A 1 109 ? 23.394 20.732 4.741 1.00 30.21 109 PRO A O 1
ATOM 861 N N A HIS A 1 110 ? 21.206 21.232 4.787 0.50 30.13 110 HIS A N 1
ATOM 862 N N B HIS A 1 110 ? 21.213 21.244 4.788 0.50 29.96 110 HIS A N 1
ATOM 863 C CA A HIS A 1 110 ? 21.326 22.136 5.924 0.50 30.48 110 HIS A CA 1
ATOM 864 C CA B HIS A 1 110 ? 21.365 22.143 5.926 0.50 30.36 110 HIS A CA 1
ATOM 865 C C A HIS A 1 110 ? 21.741 21.411 7.204 0.50 30.28 110 HIS A C 1
ATOM 866 C C B HIS A 1 110 ? 21.762 21.408 7.205 0.50 30.25 110 HIS A C 1
ATOM 867 O O A HIS A 1 110 ? 22.229 22.033 8.145 0.50 30.01 110 HIS A O 1
ATOM 868 O O B HIS A 1 110 ? 22.255 22.021 8.149 0.50 29.93 110 HIS A O 1
ATOM 881 N N . LEU A 1 111 ? 21.548 20.096 7.233 1.00 29.64 111 LEU A N 1
ATOM 882 C CA . LEU A 1 111 ? 21.901 19.292 8.401 1.00 29.66 111 LEU A CA 1
ATOM 883 C C . LEU A 1 111 ? 23.393 18.947 8.432 1.00 29.10 111 LEU A C 1
ATOM 884 O O . LEU A 1 111 ? 23.935 18.604 9.483 1.00 27.79 111 LEU A O 1
ATOM 889 N N . ASP A 1 112 ? 24.053 19.037 7.281 1.00 28.59 112 ASP A N 1
ATOM 890 C CA . ASP A 1 112 ? 25.472 18.704 7.196 1.00 28.98 112 ASP A CA 1
ATOM 891 C C . ASP A 1 112 ? 26.351 19.537 8.125 1.00 28.90 112 ASP A C 1
ATOM 892 O O . ASP A 1 112 ? 26.212 20.759 8.212 1.00 27.64 112 ASP A O 1
ATOM 897 N N . MET A 1 113 ? 27.245 18.851 8.831 1.00 29.41 113 MET A N 1
ATOM 898 C CA . MET A 1 113 ? 28.165 19.480 9.771 1.00 30.60 113 MET A CA 1
ATOM 899 C C . MET A 1 113 ? 27.444 20.106 10.966 1.00 30.32 113 MET A C 1
ATOM 900 O O . MET A 1 113 ? 27.998 20.952 11.673 1.00 29.91 113 MET A O 1
ATOM 905 N N . LYS A 1 114 ? 26.200 19.684 11.178 1.00 30.37 114 LYS A N 1
ATOM 906 C CA . LYS A 1 114 ? 25.397 20.155 12.304 1.00 30.32 114 LYS A CA 1
ATOM 907 C C . LYS A 1 114 ? 25.001 18.939 13.140 1.00 28.79 114 LYS A C 1
ATOM 908 O O . LYS A 1 114 ? 24.755 19.047 14.339 1.00 28.19 114 LYS A O 1
ATOM 914 N N . TYR A 1 115 ? 24.941 17.781 12.491 1.00 27.64 115 TYR A N 1
ATOM 915 C CA . TYR A 1 115 ? 24.602 16.535 13.172 1.00 26.62 115 TYR A CA 1
ATOM 916 C C . TYR A 1 115 ? 25.529 15.426 12.699 1.00 25.76 115 TYR A C 1
ATOM 917 O O . TYR A 1 115 ? 25.910 15.379 11.534 1.00 25.73 115 TYR A O 1
ATOM 926 N N . THR A 1 116 ? 25.883 14.534 13.614 1.00 25.03 116 THR A N 1
ATOM 927 C CA . THR A 1 116 ? 26.765 13.425 13.298 1.00 25.03 116 THR A CA 1
ATOM 928 C C . THR A 1 116 ? 26.069 12.284 12.549 1.00 25.10 116 THR A C 1
ATOM 929 O O . THR A 1 116 ? 25.267 11.543 13.127 1.00 24.96 116 THR A O 1
ATOM 933 N N . VAL A 1 117 ? 26.376 12.158 11.259 1.00 24.29 117 VAL A N 1
ATOM 934 C CA . VAL A 1 117 ? 25.839 11.078 10.432 1.00 23.52 117 VAL A CA 1
ATOM 935 C C . VAL A 1 117 ? 26.646 9.832 10.814 1.00 23.07 117 VAL A C 1
ATOM 936 O O . VAL A 1 117 ? 27.873 9.900 10.921 1.00 22.68 117 VAL A O 1
ATOM 940 N N . PHE A 1 118 ? 25.985 8.702 11.034 1.00 22.01 118 PHE A N 1
ATOM 941 C CA . PHE A 1 118 ? 26.731 7.499 11.390 1.00 22.73 118 PHE A CA 1
ATOM 942 C C . PHE A 1 118 ? 26.216 6.225 10.743 1.00 23.24 118 PHE A C 1
ATOM 943 O O . PHE A 1 118 ? 26.740 5.137 11.001 1.00 24.00 118 PHE A O 1
ATOM 951 N N . GLY A 1 119 ? 25.195 6.349 9.902 1.00 23.58 119 GLY A N 1
ATOM 952 C CA . GLY A 1 119 ? 24.664 5.165 9.260 1.00 23.16 119 GLY A CA 1
ATOM 953 C C . GLY A 1 119 ? 23.803 5.458 8.054 1.00 23.93 119 GLY A C 1
ATOM 954 O O . GLY A 1 119 ? 23.576 6.618 7.696 1.00 23.26 119 GLY A O 1
ATOM 955 N N . LYS A 1 120 ? 23.323 4.391 7.426 1.00 23.81 120 LYS A N 1
ATOM 956 C CA . LYS A 1 120 ? 22.478 4.505 6.251 1.00 24.84 120 LYS A CA 1
ATOM 957 C C . LYS A 1 120 ? 21.574 3.285 6.151 1.00 24.32 120 LYS A C 1
ATOM 958 O O . LYS A 1 120 ? 22.011 2.153 6.369 1.00 23.23 120 LYS A O 1
ATOM 964 N N . VAL A 1 121 ? 20.306 3.524 5.838 1.00 24.35 121 VAL A N 1
ATOM 965 C CA . VAL A 1 121 ? 19.341 2.443 5.682 1.00 25.26 121 VAL A CA 1
ATOM 966 C C . VAL A 1 121 ? 19.712 1.693 4.403 1.00 26.52 121 VAL A C 1
ATOM 967 O O . VAL A 1 121 ? 19.729 2.284 3.323 1.00 26.38 121 VAL A O 1
ATOM 971 N N . ILE A 1 122 ? 20.023 0.403 4.524 1.00 27.45 122 ILE A N 1
ATOM 972 C CA . ILE A 1 122 ? 20.402 -0.394 3.360 1.00 28.22 122 ILE A CA 1
ATOM 973 C C . ILE A 1 122 ? 19.354 -1.440 2.974 1.00 28.24 122 ILE A C 1
ATOM 974 O O . ILE A 1 122 ? 19.482 -2.110 1.950 1.00 28.57 122 ILE A O 1
ATOM 979 N N . ASP A 1 123 ? 18.321 -1.576 3.797 1.00 27.74 123 ASP A N 1
ATOM 980 C CA . ASP A 1 123 ? 17.237 -2.510 3.520 1.00 27.44 123 ASP A CA 1
ATOM 981 C C . ASP A 1 123 ? 16.052 -2.121 4.390 1.00 26.15 123 ASP A C 1
ATOM 982 O O . ASP A 1 123 ? 16.227 -1.575 5.478 1.00 27.12 123 ASP A O 1
ATOM 987 N N . GLY A 1 124 ? 14.849 -2.391 3.903 1.00 25.89 124 GLY A N 1
ATOM 988 C CA . GLY A 1 124 ? 13.655 -2.043 4.652 1.00 26.24 124 GLY A CA 1
ATOM 989 C C . GLY A 1 124 ? 13.153 -0.647 4.315 1.00 26.15 124 GLY A C 1
ATOM 990 O O . GLY A 1 124 ? 12.540 0.014 5.151 1.00 26.33 124 GLY A O 1
ATOM 991 N N . LEU A 1 125 ? 13.417 -0.187 3.094 1.00 26.72 125 LEU A N 1
ATOM 992 C CA . LEU A 1 125 ? 12.965 1.139 2.672 1.00 26.81 125 LEU A CA 1
ATOM 993 C C . LEU A 1 125 ? 11.436 1.232 2.678 1.00 27.07 125 LEU A C 1
ATOM 994 O O . LEU A 1 125 ? 10.867 2.317 2.810 1.00 26.18 125 LEU A O 1
ATOM 999 N N . GLU A 1 126 ? 10.773 0.090 2.525 1.00 27.18 126 GLU A N 1
ATOM 1000 C CA . GLU A 1 126 ? 9.323 0.069 2.542 1.00 27.19 126 GLU A CA 1
ATOM 1001 C C . GLU A 1 126 ? 8.867 0.403 3.952 1.00 27.17 126 GLU A C 1
ATOM 1002 O O . GLU A 1 126 ? 7.825 1.029 4.150 1.00 26.79 126 GLU A O 1
ATOM 1008 N N . THR A 1 127 ? 9.663 -0.021 4.931 1.00 26.74 127 THR A N 1
ATOM 1009 C CA . THR A 1 127 ? 9.364 0.244 6.330 1.00 25.86 127 THR A CA 1
ATOM 1010 C C . THR A 1 127 ? 9.472 1.749 6.573 1.00 25.67 127 THR A C 1
ATOM 1011 O O . THR A 1 127 ? 8.656 2.333 7.284 1.00 24.46 127 THR A O 1
ATOM 1015 N N . LEU A 1 128 ? 10.484 2.372 5.979 1.00 25.17 128 LEU A N 1
ATOM 1016 C CA . LEU A 1 128 ? 10.671 3.811 6.126 1.00 25.79 128 LEU A CA 1
ATOM 1017 C C . LEU A 1 128 ? 9.470 4.495 5.465 1.00 25.75 128 LEU A C 1
ATOM 1018 O O . LEU A 1 128 ? 8.968 5.505 5.956 1.00 25.87 128 LEU A O 1
ATOM 1023 N N . ASP A 1 129 ? 9.004 3.932 4.353 1.00 25.21 129 ASP A N 1
ATOM 1024 C CA . ASP A 1 129 ? 7.844 4.486 3.661 1.00 25.95 129 ASP A CA 1
ATOM 1025 C C . ASP A 1 129 ? 6.628 4.440 4.584 1.00 26.06 129 ASP A C 1
ATOM 1026 O O . ASP A 1 129 ? 5.853 5.394 4.643 1.00 25.80 129 ASP A O 1
ATOM 1031 N N . GLU A 1 130 ? 6.465 3.326 5.294 1.00 26.65 130 GLU A N 1
ATOM 1032 C CA . GLU A 1 130 ? 5.346 3.172 6.221 1.00 27.97 130 GLU A CA 1
ATOM 1033 C C . GLU A 1 130 ? 5.432 4.194 7.347 1.00 27.74 130 GLU A C 1
ATOM 1034 O O . GLU A 1 130 ? 4.424 4.781 7.744 1.00 27.72 130 GLU A O 1
ATOM 1040 N N . LEU A 1 131 ? 6.637 4.395 7.869 1.00 26.94 131 LEU A N 1
ATOM 1041 C CA . LEU A 1 131 ? 6.836 5.365 8.931 1.00 27.54 131 LEU A CA 1
ATOM 1042 C C . LEU A 1 131 ? 6.446 6.759 8.457 1.00 26.90 131 LEU A C 1
ATOM 1043 O O . LEU A 1 131 ? 5.758 7.488 9.164 1.00 27.14 131 LEU A O 1
ATOM 1048 N N . GLU A 1 132 ? 6.871 7.121 7.250 1.00 26.97 132 GLU A N 1
ATOM 1049 C CA . GLU A 1 132 ? 6.586 8.453 6.728 1.00 27.94 132 GLU A CA 1
ATOM 1050 C C . GLU A 1 132 ? 5.108 8.789 6.516 1.00 28.59 132 GLU A C 1
ATOM 1051 O O . GLU A 1 132 ? 4.717 9.956 6.618 1.00 28.63 132 GLU A O 1
ATOM 1057 N N . LYS A 1 133 ? 4.289 7.785 6.222 1.00 29.54 133 LYS A N 1
ATOM 1058 C CA . LYS A 1 133 ? 2.867 8.025 5.997 1.00 31.02 133 LYS A CA 1
ATOM 1059 C C . LYS A 1 133 ? 2.032 7.914 7.272 1.00 31.23 133 LYS A C 1
ATOM 1060 O O . LYS A 1 133 ? 0.806 8.038 7.232 1.00 31.16 133 LYS A O 1
ATOM 1066 N N . LEU A 1 134 ? 2.690 7.685 8.405 1.00 30.97 134 LEU A N 1
ATOM 1067 C CA . LEU A 1 134 ? 1.977 7.567 9.676 1.00 31.35 134 LEU A CA 1
ATOM 1068 C C . LEU A 1 134 ? 1.335 8.887 10.082 1.00 31.46 134 LEU A C 1
ATOM 1069 O O . LEU A 1 134 ? 2.002 9.925 10.129 1.00 31.07 134 LEU A O 1
ATOM 1074 N N . PRO A 1 135 ? 0.026 8.869 10.379 1.00 31.40 135 PRO A N 1
ATOM 1075 C CA . PRO A 1 135 ? -0.681 10.089 10.785 1.00 31.21 135 PRO A CA 1
ATOM 1076 C C . PRO A 1 135 ? -0.084 10.656 12.070 1.00 30.60 135 PRO A C 1
ATOM 1077 O O . PRO A 1 135 ? 0.189 9.916 13.012 1.00 28.64 135 PRO A O 1
ATOM 1081 N N . VAL A 1 136 ? 0.124 11.968 12.104 1.00 30.89 136 VAL A N 1
ATOM 1082 C CA . VAL A 1 136 ? 0.694 12.611 13.281 1.00 31.82 136 VAL A CA 1
ATOM 1083 C C . VAL A 1 136 ? -0.124 13.819 13.713 1.00 32.99 136 VAL A C 1
ATOM 1084 O O . VAL A 1 136 ? -0.994 14.288 12.980 1.00 32.64 136 VAL A O 1
ATOM 1088 N N . ASN A 1 137 ? 0.158 14.308 14.917 1.00 34.01 137 ASN A N 1
ATOM 1089 C CA . ASN A 1 137 ? -0.487 15.507 15.427 1.00 36.58 137 ASN A CA 1
ATOM 1090 C C . ASN A 1 137 ? 0.242 16.592 14.638 1.00 38.13 137 ASN A C 1
ATOM 1091 O O . ASN A 1 137 ? 1.447 16.781 14.807 1.00 37.76 137 ASN A O 1
ATOM 1096 N N . GLU A 1 138 ? -0.478 17.291 13.769 1.00 40.20 138 GLU A N 1
ATOM 1097 C CA . GLU A 1 138 ? 0.141 18.311 12.929 1.00 42.29 138 GLU A CA 1
ATOM 1098 C C . GLU A 1 138 ? 0.836 19.465 13.653 1.00 42.04 138 GLU A C 1
ATOM 1099 O O . GLU A 1 138 ? 1.377 20.359 13.009 1.00 42.97 138 GLU A O 1
ATOM 1105 N N . LYS A 1 139 ? 0.838 19.443 14.981 1.00 42.69 139 LYS A N 1
ATOM 1106 C CA . LYS A 1 139 ? 1.484 20.498 15.755 1.00 42.18 139 LYS A CA 1
ATOM 1107 C C . LYS A 1 139 ? 2.784 20.037 16.408 1.00 41.76 139 LYS A C 1
ATOM 1108 O O . LYS A 1 139 ? 3.760 20.786 16.464 1.00 41.43 139 LYS A O 1
ATOM 1114 N N . THR A 1 140 ? 2.789 18.803 16.906 1.00 40.49 140 THR A N 1
ATOM 1115 C CA . THR A 1 140 ? 3.959 18.246 17.580 1.00 38.79 140 THR A CA 1
ATOM 1116 C C . THR A 1 140 ? 4.684 17.206 16.731 1.00 37.45 140 THR A C 1
ATOM 1117 O O . THR A 1 140 ? 5.805 16.814 17.048 1.00 37.01 140 THR A O 1
ATOM 1121 N N . TYR A 1 141 ? 4.032 16.763 15.661 1.00 35.55 141 TYR A N 1
ATOM 1122 C CA . TYR A 1 141 ? 4.592 15.761 14.759 1.00 34.51 141 TYR A CA 1
ATOM 1123 C C . TYR A 1 141 ? 4.707 14.399 15.422 1.00 32.98 141 TYR A C 1
ATOM 1124 O O . TYR A 1 141 ? 5.426 13.520 14.949 1.00 31.92 141 TYR A O 1
ATOM 1133 N N . ARG A 1 142 ? 3.986 14.229 16.522 1.00 32.10 142 ARG A N 1
ATOM 1134 C CA . ARG A 1 142 ? 3.987 12.967 17.245 1.00 31.88 142 ARG A CA 1
ATOM 1135 C C . ARG A 1 142 ? 2.944 12.053 16.603 1.00 31.04 142 ARG A C 1
ATOM 1136 O O . ARG A 1 142 ? 1.793 12.451 16.410 1.00 30.57 142 ARG A O 1
ATOM 1144 N N . PRO A 1 143 ? 3.338 10.823 16.239 1.00 30.36 143 PRO A N 1
ATOM 1145 C CA . PRO A 1 143 ? 2.386 9.897 15.623 1.00 29.56 143 PRO A CA 1
ATOM 1146 C C . PRO A 1 143 ? 1.162 9.691 16.518 1.00 29.23 143 PRO A C 1
ATOM 1147 O O . PRO A 1 143 ? 1.295 9.524 17.730 1.00 27.45 143 PRO A O 1
ATOM 1151 N N . LEU A 1 144 ? -0.022 9.713 15.911 1.00 29.44 144 LEU A N 1
ATOM 1152 C CA . LEU A 1 144 ? -1.273 9.538 16.641 1.00 29.94 144 LEU A CA 1
ATOM 1153 C C . LEU A 1 144 ? -1.305 8.192 17.346 1.00 30.42 144 LEU A C 1
ATOM 1154 O O . LEU A 1 144 ? -1.935 8.040 18.393 1.00 30.83 144 LEU A O 1
ATOM 1159 N N . ASN A 1 145 ? -0.624 7.214 16.763 1.00 30.85 145 ASN A N 1
ATOM 1160 C CA . ASN A 1 145 ? -0.544 5.884 17.344 1.00 31.49 145 ASN A CA 1
ATOM 1161 C C . ASN A 1 145 ? 0.932 5.606 17.634 1.00 31.50 145 ASN A C 1
ATOM 1162 O O . ASN A 1 145 ? 1.786 5.848 16.782 1.00 31.27 145 ASN A O 1
ATOM 1167 N N . ASP A 1 146 ? 1.233 5.112 18.831 1.00 30.87 146 ASP A N 1
ATOM 1168 C CA . ASP A 1 146 ? 2.618 4.818 19.191 1.00 30.76 146 ASP A CA 1
ATOM 1169 C C . ASP A 1 146 ? 3.230 3.740 18.309 1.00 29.98 146 ASP A C 1
ATOM 1170 O O . ASP A 1 146 ? 2.679 2.648 18.183 1.00 29.67 146 ASP A O 1
ATOM 1175 N N . VAL A 1 147 ? 4.364 4.059 17.689 1.00 28.74 147 VAL A N 1
ATOM 1176 C CA . VAL A 1 147 ? 5.086 3.106 16.842 1.00 28.01 147 VAL A CA 1
ATOM 1177 C C . VAL A 1 147 ? 6.403 2.828 17.560 1.00 27.32 147 VAL A C 1
ATOM 1178 O O . VAL A 1 147 ? 7.227 3.729 17.713 1.00 25.73 147 VAL A O 1
ATOM 1182 N N . HIS A 1 148 ? 6.597 1.589 18.008 1.00 28.12 148 HIS A N 1
ATOM 1183 C CA . HIS A 1 148 ? 7.811 1.241 18.747 1.00 29.25 148 HIS A CA 1
ATOM 1184 C C . HIS A 1 148 ? 8.877 0.456 18.003 1.00 29.59 148 HIS A C 1
ATOM 1185 O O . HIS A 1 148 ? 8.647 -0.143 16.953 1.00 28.34 148 HIS A O 1
ATOM 1192 N N . ILE A 1 149 ? 10.062 0.477 18.599 1.00 29.93 149 ILE A N 1
ATOM 1193 C CA . ILE A 1 149 ? 11.181 -0.311 18.135 1.00 30.39 149 ILE A CA 1
ATOM 1194 C C . ILE A 1 149 ? 11.005 -1.445 19.139 1.00 31.33 149 ILE A C 1
ATOM 1195 O O . ILE A 1 149 ? 11.154 -1.230 20.345 1.00 31.66 149 ILE A O 1
ATOM 1200 N N . LYS A 1 150 ? 10.644 -2.631 18.661 1.00 32.70 150 LYS A N 1
ATOM 1201 C CA . LYS A 1 150 ? 10.438 -3.768 19.550 1.00 34.05 150 LYS A CA 1
ATOM 1202 C C . LYS A 1 150 ? 11.767 -4.236 20.116 1.00 34.78 150 LYS A C 1
ATOM 1203 O O . LYS A 1 150 ? 11.953 -4.308 21.335 1.00 34.13 150 LYS A O 1
ATOM 1209 N N . ASP A 1 151 ? 12.687 -4.560 19.215 1.00 34.80 151 ASP A N 1
ATOM 1210 C CA . ASP A 1 151 ? 14.017 -5.022 19.587 1.00 35.49 151 ASP A CA 1
ATOM 1211 C C . ASP A 1 151 ? 14.945 -4.7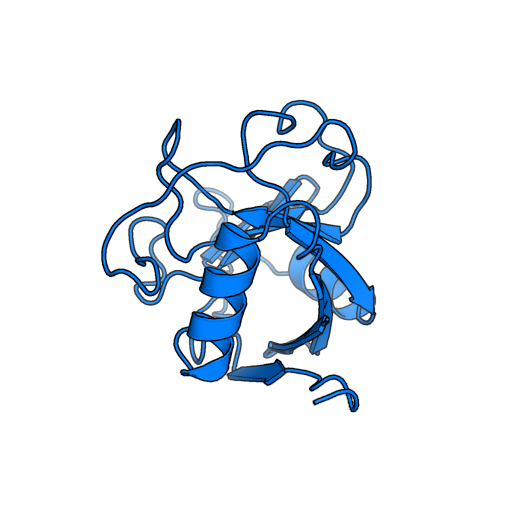58 18.410 1.00 34.94 151 ASP A C 1
ATOM 1212 O O . ASP A 1 151 ? 14.493 -4.438 17.309 1.00 34.64 151 ASP A O 1
ATOM 1217 N N . ILE A 1 152 ? 16.243 -4.900 18.643 1.00 34.67 152 ILE A N 1
ATOM 1218 C CA . ILE A 1 152 ? 17.224 -4.661 17.598 1.00 34.76 152 ILE A CA 1
ATOM 1219 C C . ILE A 1 152 ? 18.176 -5.837 17.475 1.00 35.35 152 ILE A C 1
ATOM 1220 O O . ILE A 1 152 ? 18.620 -6.400 18.474 1.00 35.12 152 ILE A O 1
ATOM 1225 N N . THR A 1 153 ? 18.472 -6.217 16.239 1.00 36.11 153 THR A N 1
ATOM 1226 C CA . THR A 1 153 ? 19.390 -7.315 15.989 1.00 37.22 153 THR A CA 1
ATOM 1227 C C . THR A 1 153 ? 20.702 -6.756 15.464 1.00 37.77 153 THR A C 1
ATOM 1228 O O . THR A 1 153 ? 20.715 -5.958 14.528 1.00 37.35 153 THR A O 1
ATOM 1232 N N . ILE A 1 154 ? 21.806 -7.164 16.080 1.00 38.45 154 ILE A N 1
ATOM 1233 C CA . ILE A 1 154 ? 23.117 -6.716 15.640 1.00 39.23 154 ILE A CA 1
ATOM 1234 C C . ILE A 1 154 ? 23.736 -7.845 14.828 1.00 40.66 154 ILE A C 1
ATOM 1235 O O . ILE A 1 154 ? 23.907 -8.961 15.320 1.00 40.52 154 ILE A O 1
ATOM 1240 N N . HIS A 1 155 ? 24.066 -7.551 13.577 1.00 42.19 155 HIS A N 1
ATOM 1241 C CA . HIS A 1 155 ? 24.650 -8.551 12.701 1.00 44.28 155 HIS A CA 1
ATOM 1242 C C . HIS A 1 155 ? 26.139 -8.681 12.961 1.00 46.27 155 HIS A C 1
ATOM 1243 O O . HIS A 1 155 ? 26.959 -7.957 12.395 1.00 46.30 155 HIS A O 1
ATOM 1250 N N . ALA A 1 156 ? 26.468 -9.614 13.849 1.00 48.99 156 ALA A N 1
ATOM 1251 C CA . ALA A 1 156 ? 27.844 -9.879 14.236 1.00 51.13 156 ALA A CA 1
ATOM 1252 C C . ALA A 1 156 ? 28.691 -10.267 13.035 1.00 52.74 156 ALA A C 1
ATOM 1253 O O . ALA A 1 156 ? 28.324 -11.149 12.252 1.00 52.96 156 ALA A O 1
ATOM 1255 N N . ASN A 1 157 ? 29.824 -9.591 12.894 1.00 53.99 157 ASN A N 1
ATOM 1256 C CA . ASN A 1 157 ? 30.743 -9.863 11.805 1.00 55.27 157 ASN A CA 1
ATOM 1257 C C . ASN A 1 157 ? 31.499 -11.141 12.161 1.00 55.70 157 ASN A C 1
ATOM 1258 O O . ASN A 1 157 ? 32.173 -11.204 13.191 1.00 55.67 157 ASN A O 1
ATOM 1263 N N . PRO A 1 158 ? 31.386 -12.181 11.316 1.00 56.12 158 PRO A N 1
ATOM 1264 C CA . PRO A 1 158 ? 32.054 -13.467 11.535 1.00 56.44 158 PRO A CA 1
ATOM 1265 C C . PRO A 1 158 ? 33.504 -13.329 11.990 1.00 56.76 158 PRO A C 1
ATOM 1266 O O . PRO A 1 158 ? 34.030 -14.191 12.694 1.00 56.77 158 PRO A O 1
ATOM 1270 N N . PHE A 1 159 ? 34.136 -12.229 11.593 1.00 57.23 159 PHE A N 1
ATOM 1271 C CA . PHE A 1 159 ? 35.528 -11.962 11.929 1.00 57.69 159 PHE A CA 1
ATOM 1272 C C . PHE A 1 159 ? 35.692 -11.505 13.381 1.00 58.43 159 PHE A C 1
ATOM 1273 O O . PHE A 1 159 ? 35.470 -10.334 13.702 1.00 58.80 159 PHE A O 1
ATOM 1281 N N . ALA A 1 160 ? 36.088 -12.439 14.246 1.00 58.92 160 ALA A N 1
ATOM 1282 C CA . ALA A 1 160 ? 36.308 -12.181 15.672 1.00 59.35 160 ALA A CA 1
ATOM 1283 C C . ALA A 1 160 ? 35.366 -11.137 16.273 1.00 59.84 160 ALA A C 1
ATOM 1284 O O . ALA A 1 160 ? 35.872 -10.160 16.871 1.00 60.24 160 ALA A O 1
#

InterPro domains:
  IPR002130 Cyclophilin-type peptidyl-prolyl cis-trans isomerase domain [PF00160] (3-153)
  IPR002130 Cyclophilin-type peptidyl-prolyl cis-trans isomerase domain [PR00153] (16-31)
  IPR002130 Cyclophilin-type peptidyl-prolyl cis-trans isomerase domain [PR00153] (42-54)
  IPR002130 Cyclophilin-type peptidyl-prolyl cis-trans isomerase domain [PR00153] (85-100)
  IPR002130 Cyclophilin-type peptidyl-prolyl cis-trans isomerase domain [PR00153] (100-112)
  IPR002130 Cyclophilin-type peptidyl-prolyl cis-trans isomerase domain [PR00153] (113-128)
  IPR002130 Cyclophilin-type peptidyl-prolyl cis-trans isomerase domain [PS50072] (6-154)
  IPR020892 Cyclophilin-type peptidyl-prolyl cis-trans isomerase, conserved site [PS00170] (37-54)
  IPR024936 Cyclophilin-type peptidyl-prolyl cis-trans isomerase [PIRSF001467] (6-157)
  IPR029000 Cyclophilin-like domain superfamily [G3DSA:2.40.100.10] (1-161)
  IPR029000 Cyclophilin-like domain superfamily [SSF50891] (1-159)
  IPR044666 Cyclophilin-type peptidyl-prolyl cis-trans isomerase, cyclophilin A-like [PTHR45625] (2-154)

B-factor: mean 30.9, std 7.51, range [18.79, 60.24]

Solvent-accessible surface area: 8115 Å² total; per-residue (Å²): 108,13,0,16,0,47,5,64,45,28,66,0,69,0,73,5,47,31,171,105,0,68,114,0,2,87,0,0,24,29,4,2,68,69,88,61,0,55,47,4,17,1,11,93,3,29,158,44,59,9,1,25,0,0,1,70,88,6,62,26,198,17,18,59,5,74,95,55,147,93,21,123,24,29,89,18,139,153,27,108,0,72,58,73,0,5,0,0,0,13,25,133,27,113,70,39,0,5,1,19,0,8,0,0,11,17,136,28,82,102,10,33,112,133,58,0,8,0,0,83,8,81,92,13,85,125,10,0,61,72,0,29,134,36,90,20,62,141,183,73,73,96,8,129,115,72,6,65,0,119,58,18,55,49,67,84,75,126,161,147

Radius of gyration: 14.29 Å; Cα contacts (8 Å, |Δi|>4): 396; chains: 1; bounding box: 38×36×31 Å

Organism: Homo sapiens (NCBI:txid9606)

Sequence (160 aa):
MSVTLHTDVGDIKIEVFCERTPKTCENFLALCASNYYNGCIFHRNIKGFMVQTGDPTGTGRGGNNSIWGKKFEDEYSEYLKHNVRGVVSMANNGPNTNGSQFFITYGKQPHHLDMKYTVFGKVIDGLETLDELEKLPVNEKTYRPLNDVHIKDITIHANPFA